Protein AF-A0A1Y5DWR7-F1 (afdb_monomer)

Sequence (96 aa):
MSFEYLRISSDANSAKKPKAGQIQVTSHKKNVLLVNIESVAKHGYRLIFDDGHSAIFSEDYLQTLALEYESRWQAYLSDLKDSGHSREAMIDFKQL

Organism: Colwellia psychrerythraea (NCBI:txid28229)

Secondary structure (DSSP, 8-state):
--HHHHHHHHHHTS--PPPTT------S-TT--EEEEEE-GGG-EEEEETTS-EEEE-HHHHHHHHHTHHHHHHHHHHHHHHHT--SS--------

Mean predicted aligned error: 6.7 Å

pLDDT: mean 83.08, std 14.02, range [50.31, 95.94]

Foldseek 3Di:
DDPLLVVQVQVVPVPPDPDPPDDPQPAQCLPKDFPDWDQPDQQAIWTAIPVRDIGTDHPVRVVVCVVCVVVVVVVSVVSCVVVVGHNHHPDPPPDD

Radius of gyration: 14.4 Å; Cα contacts (8 Å, |Δi|>4): 107; chains: 1; bounding box: 44×38×26 Å

Structure (mmCIF, N/CA/C/O backbone):
data_AF-A0A1Y5DWR7-F1
#
_entry.id   AF-A0A1Y5DWR7-F1
#
loop_
_atom_site.group_PDB
_atom_site.id
_atom_site.type_symbol
_atom_site.label_atom_id
_atom_site.label_alt_id
_atom_site.label_comp_id
_atom_site.label_asym_id
_atom_site.label_entity_id
_atom_site.label_seq_id
_atom_site.pdbx_PDB_ins_code
_atom_site.Cartn_x
_atom_site.Cartn_y
_atom_site.Cartn_z
_atom_site.occupancy
_atom_site.B_iso_or_equiv
_atom_site.auth_seq_id
_atom_site.auth_comp_id
_atom_site.auth_asym_id
_atom_site.auth_atom_id
_atom_site.pdbx_PDB_model_num
ATOM 1 N N . MET A 1 1 ? 4.377 -6.703 7.207 1.00 73.62 1 MET A N 1
ATOM 2 C CA . MET A 1 1 ? 3.466 -5.778 6.493 1.00 73.62 1 MET A CA 1
ATOM 3 C C . MET A 1 1 ? 2.447 -6.587 5.709 1.00 73.62 1 MET A C 1
ATOM 5 O O . MET A 1 1 ? 2.821 -7.622 5.171 1.00 73.62 1 MET A O 1
ATOM 9 N N . SER A 1 2 ? 1.187 -6.151 5.670 1.00 88.12 2 SER A N 1
ATOM 10 C CA . SER A 1 2 ? 0.117 -6.774 4.875 1.00 88.12 2 SER A CA 1
ATOM 11 C C . SER A 1 2 ? 0.023 -6.161 3.470 1.00 88.12 2 SER A C 1
ATOM 13 O O . SER A 1 2 ? 0.444 -5.022 3.256 1.00 88.12 2 SER A O 1
ATOM 15 N N . PHE A 1 3 ? -0.562 -6.888 2.511 1.00 91.38 3 PHE A N 1
ATOM 16 C CA . PHE A 1 3 ? -0.824 -6.357 1.164 1.00 91.38 3 PHE A CA 1
ATOM 17 C C . PHE A 1 3 ? -1.860 -5.233 1.170 1.00 91.38 3 PHE A C 1
ATOM 19 O O . PHE A 1 3 ? -1.714 -4.273 0.420 1.00 91.38 3 PHE A O 1
ATOM 26 N N . GLU A 1 4 ? -2.829 -5.296 2.086 1.00 91.56 4 GLU A N 1
ATOM 27 C CA . GLU A 1 4 ? -3.747 -4.194 2.376 1.00 91.56 4 GLU A CA 1
ATOM 28 C C . GLU A 1 4 ? -2.990 -2.893 2.646 1.00 91.56 4 GLU A C 1
ATOM 30 O O . GLU A 1 4 ? -3.275 -1.877 2.019 1.00 91.56 4 GLU A O 1
ATOM 35 N N . TYR A 1 5 ? -1.985 -2.934 3.525 1.00 91.75 5 TYR A N 1
ATOM 36 C CA . TYR A 1 5 ? -1.224 -1.747 3.897 1.00 91.75 5 TYR A CA 1
ATOM 37 C C . TYR A 1 5 ? -0.475 -1.134 2.705 1.00 91.75 5 TYR A C 1
ATOM 39 O O . TYR A 1 5 ? -0.489 0.082 2.510 1.00 91.75 5 TYR A O 1
ATOM 47 N N . LEU A 1 6 ? 0.145 -1.972 1.870 1.00 91.81 6 LEU A N 1
ATOM 48 C CA . LEU A 1 6 ? 0.802 -1.513 0.644 1.00 91.81 6 LEU A CA 1
ATOM 49 C C . LEU A 1 6 ? -0.215 -0.912 -0.333 1.00 91.81 6 LEU A C 1
ATOM 51 O O . LEU A 1 6 ? 0.025 0.155 -0.899 1.00 91.81 6 LEU A O 1
ATOM 55 N N . ARG A 1 7 ? -1.379 -1.550 -0.487 1.00 91.38 7 ARG A N 1
ATOM 56 C CA . ARG A 1 7 ? -2.438 -1.091 -1.386 1.00 91.38 7 ARG A CA 1
ATOM 57 C C . ARG A 1 7 ? -3.001 0.267 -0.976 1.00 91.38 7 ARG A C 1
ATOM 59 O O . ARG A 1 7 ? -3.164 1.113 -1.852 1.00 91.38 7 ARG A O 1
ATOM 66 N N . ILE A 1 8 ? -3.282 0.498 0.307 1.00 89.94 8 ILE A N 1
ATOM 67 C CA . ILE A 1 8 ? -3.773 1.805 0.782 1.00 89.94 8 ILE A CA 1
ATOM 68 C C . ILE A 1 8 ? -2.685 2.883 0.682 1.00 89.94 8 ILE A C 1
ATOM 70 O O . ILE A 1 8 ? -2.968 4.025 0.330 1.00 89.94 8 ILE A O 1
ATOM 74 N N . SER A 1 9 ? -1.421 2.509 0.908 1.00 89.44 9 SER A N 1
ATOM 75 C CA . SER A 1 9 ? -0.285 3.436 0.844 1.00 89.44 9 SER A CA 1
ATOM 76 C C . SER A 1 9 ? 0.030 3.870 -0.589 1.00 89.44 9 SER A C 1
ATOM 78 O O . SER A 1 9 ? 0.582 4.946 -0.807 1.00 89.44 9 SER A O 1
ATOM 80 N N . SER A 1 10 ? -0.370 3.073 -1.584 1.00 86.00 10 SER A N 1
ATOM 81 C CA . SER A 1 10 ? -0.241 3.425 -2.998 1.00 86.00 10 SER A CA 1
ATOM 82 C C . SER A 1 10 ? -0.984 4.712 -3.376 1.00 86.00 10 SER A C 1
ATOM 84 O O . SER A 1 10 ? -0.474 5.479 -4.196 1.00 86.00 10 SER A O 1
ATOM 86 N N . ASP A 1 11 ? -2.191 4.927 -2.850 1.00 71.75 11 ASP A N 1
ATOM 87 C CA . ASP A 1 11 ? -2.982 6.125 -3.153 1.00 71.75 11 ASP A CA 1
ATOM 88 C C . ASP A 1 11 ? -2.443 7.338 -2.389 1.00 71.75 11 ASP A C 1
ATOM 90 O O . ASP A 1 11 ? -2.372 8.428 -2.949 1.00 71.75 11 ASP A O 1
ATOM 94 N N . ALA A 1 12 ? -1.950 7.140 -1.161 1.00 63.06 12 ALA A N 1
ATOM 95 C CA . ALA A 1 12 ? -1.320 8.198 -0.369 1.00 63.06 12 ALA A CA 1
ATOM 96 C C . ALA A 1 12 ? -0.033 8.753 -1.010 1.00 63.06 12 ALA A C 1
ATOM 98 O O . ALA A 1 12 ? 0.284 9.930 -0.843 1.00 63.06 12 ALA A O 1
ATOM 99 N N . ASN A 1 13 ? 0.705 7.924 -1.758 1.00 58.72 13 ASN A N 1
ATOM 100 C CA . ASN A 1 13 ? 1.878 8.363 -2.521 1.00 58.72 13 ASN A CA 1
ATOM 101 C C . ASN A 1 13 ? 1.511 9.037 -3.857 1.00 58.72 13 ASN A C 1
ATOM 103 O O . ASN A 1 13 ? 2.327 9.721 -4.475 1.00 58.72 13 ASN A O 1
ATOM 107 N N . SER A 1 14 ? 0.279 8.856 -4.334 1.00 57.44 14 SER A N 1
ATOM 108 C CA . SER A 1 14 ? -0.191 9.559 -5.521 1.00 57.44 14 SER A CA 1
ATOM 109 C C . SER A 1 14 ? -0.478 11.004 -5.123 1.00 57.44 14 SER A C 1
ATOM 111 O O . SER A 1 14 ? -1.378 11.263 -4.336 1.00 57.44 14 SER A O 1
ATOM 113 N N . ALA A 1 15 ? 0.267 11.963 -5.681 1.00 51.00 15 ALA A N 1
ATOM 114 C CA . ALA A 1 15 ? 0.214 13.401 -5.366 1.00 51.00 15 ALA A CA 1
ATOM 115 C C . ALA A 1 15 ? -1.144 14.108 -5.625 1.00 51.00 15 ALA A C 1
ATOM 117 O O . ALA A 1 15 ? -1.215 15.337 -5.72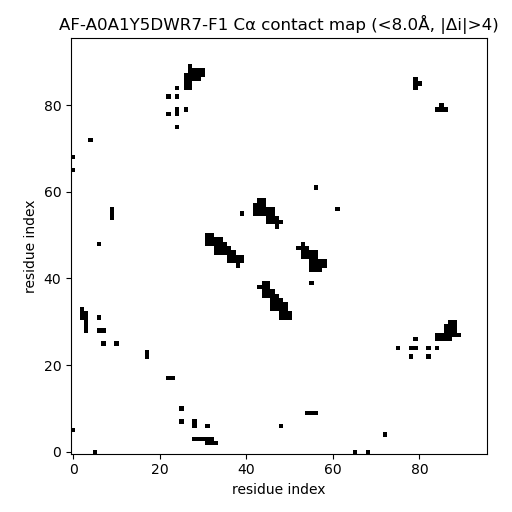3 1.00 51.00 15 ALA A O 1
ATOM 118 N N . LYS A 1 16 ? -2.242 13.360 -5.754 1.00 54.41 16 LYS A N 1
ATOM 119 C CA . LYS A 1 16 ? -3.604 13.877 -5.796 1.00 54.41 16 LYS A CA 1
ATOM 120 C C . LYS A 1 16 ? -3.971 14.361 -4.398 1.00 54.41 16 LYS A C 1
ATOM 122 O O . LYS A 1 16 ? -4.465 13.605 -3.570 1.00 54.41 16 LYS A O 1
ATOM 127 N N . LYS A 1 17 ? -3.739 15.650 -4.142 1.00 51.72 17 LYS A N 1
ATOM 128 C CA . LYS A 1 17 ? -4.311 16.309 -2.968 1.00 51.72 17 LYS A CA 1
ATOM 129 C C . LYS A 1 17 ? -5.831 16.102 -2.993 1.00 51.72 17 LYS A C 1
ATOM 131 O O . LYS A 1 17 ? -6.444 16.431 -4.016 1.00 51.72 17 LYS A O 1
ATOM 136 N N . PRO A 1 18 ? -6.444 15.594 -1.914 1.00 55.38 18 PRO A N 1
ATOM 137 C CA . PRO A 1 18 ? -7.891 15.596 -1.816 1.00 55.38 18 PRO A CA 1
ATOM 138 C C . PRO A 1 18 ? -8.412 17.023 -2.022 1.00 55.38 18 PRO A C 1
ATOM 140 O O . PRO A 1 18 ? -7.815 17.994 -1.544 1.00 55.38 18 PRO A O 1
ATOM 143 N N . LYS A 1 19 ? -9.514 17.169 -2.768 1.00 51.19 19 LYS A N 1
ATOM 144 C CA . LYS A 1 19 ? -10.248 18.441 -2.807 1.00 51.19 19 LYS A CA 1
ATOM 145 C C . LYS A 1 19 ? -10.622 18.806 -1.370 1.00 51.19 19 LYS A C 1
ATOM 147 O O . LYS A 1 19 ? -10.994 17.923 -0.600 1.00 51.19 19 LYS A O 1
ATOM 152 N N . ALA A 1 20 ? -10.514 20.089 -1.022 1.00 50.62 20 ALA A N 1
ATOM 153 C CA . ALA A 1 20 ? -10.823 20.578 0.320 1.00 50.62 20 ALA A CA 1
ATOM 154 C C . ALA A 1 20 ? -12.181 20.023 0.796 1.00 50.62 20 ALA A C 1
ATOM 156 O O . ALA A 1 20 ? -13.209 20.307 0.184 1.00 50.62 20 ALA A O 1
ATOM 157 N N . GLY A 1 21 ? -12.156 19.189 1.843 1.00 54.75 21 GLY A N 1
ATOM 158 C CA . GLY A 1 21 ? -13.344 18.582 2.456 1.00 54.75 21 GLY A CA 1
ATOM 159 C C . GLY A 1 21 ? -13.676 17.132 2.068 1.00 54.75 21 GLY A C 1
ATOM 160 O O . GLY A 1 21 ? -14.619 16.593 2.632 1.00 54.75 21 GLY A O 1
ATOM 161 N N . GLN A 1 22 ? -12.940 16.473 1.162 1.00 55.41 22 GLN A N 1
ATOM 162 C CA . GLN A 1 22 ? -13.129 15.038 0.882 1.00 55.41 22 GLN A CA 1
ATOM 163 C C . GLN A 1 22 ? -11.911 14.224 1.308 1.00 55.41 22 GLN A C 1
ATOM 165 O O . GLN A 1 22 ? -10.895 14.223 0.620 1.00 55.41 22 GLN A O 1
ATOM 170 N N . ILE A 1 23 ? -12.023 13.490 2.415 1.00 56.75 23 ILE A N 1
ATOM 171 C CA . ILE A 1 23 ? -11.050 12.454 2.766 1.00 56.75 23 ILE A CA 1
ATOM 172 C C . ILE A 1 23 ? -11.344 11.248 1.864 1.00 56.75 23 ILE A C 1
ATOM 174 O O . ILE A 1 23 ? -12.296 10.506 2.095 1.00 56.75 23 ILE A O 1
ATOM 178 N N . GLN A 1 24 ? -10.575 11.074 0.786 1.00 68.31 24 GLN A N 1
ATOM 179 C CA . GLN A 1 24 ? -10.672 9.870 -0.040 1.00 68.31 24 GLN A CA 1
ATOM 180 C C . GLN A 1 24 ? -9.918 8.736 0.666 1.00 68.31 24 GLN A C 1
ATOM 182 O O . GLN A 1 24 ? -8.725 8.545 0.446 1.00 68.31 24 GLN A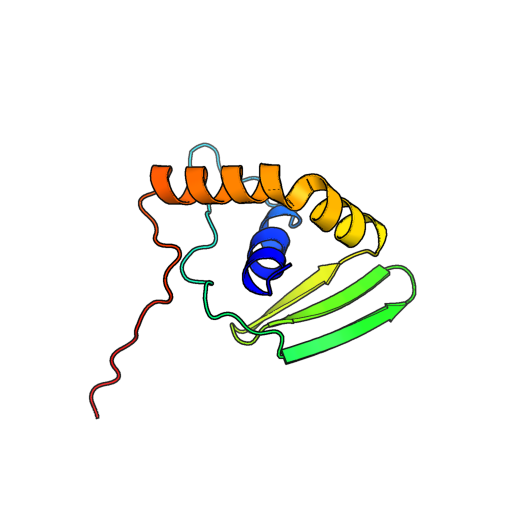 O 1
ATOM 187 N N . VAL A 1 25 ? -10.608 8.016 1.554 1.00 78.56 25 VAL A N 1
ATOM 188 C CA . VAL A 1 25 ? -10.047 6.848 2.246 1.00 78.56 25 VAL A CA 1
ATOM 189 C C . VAL A 1 25 ? -10.239 5.608 1.382 1.00 78.56 25 VAL A C 1
ATOM 191 O O . VAL A 1 25 ? -11.366 5.240 1.047 1.00 78.56 25 VAL A O 1
ATOM 194 N N . THR A 1 26 ? -9.143 4.937 1.033 1.00 83.88 26 THR A N 1
ATOM 195 C CA . THR A 1 26 ? -9.192 3.652 0.329 1.00 83.88 26 THR A CA 1
ATOM 196 C C . THR A 1 26 ? -9.714 2.570 1.277 1.00 83.88 26 THR A C 1
ATOM 198 O O . THR A 1 26 ? -8.966 2.031 2.085 1.00 83.88 26 THR A O 1
ATOM 201 N N . SER A 1 27 ? -11.006 2.260 1.187 1.00 85.31 27 SER A N 1
ATOM 202 C CA . SER A 1 27 ? -11.721 1.318 2.055 1.00 85.31 27 SER A CA 1
ATOM 203 C C . SER A 1 27 ? -11.981 -0.037 1.382 1.00 85.31 27 SER A C 1
ATOM 205 O O . SER A 1 27 ? -11.746 -0.218 0.184 1.00 85.31 27 SER A O 1
ATOM 207 N N . HIS A 1 28 ? -12.450 -1.016 2.163 1.00 85.12 28 HIS A N 1
ATOM 208 C CA . HIS A 1 28 ? -12.818 -2.362 1.698 1.00 85.12 28 HIS A CA 1
ATOM 209 C C . HIS A 1 28 ? -11.685 -3.195 1.072 1.00 85.12 28 HIS A C 1
ATOM 211 O O . HIS A 1 28 ? -11.940 -4.132 0.314 1.00 85.12 28 HIS A O 1
ATOM 217 N N . LYS A 1 29 ? -10.421 -2.882 1.386 1.00 88.19 29 LYS A N 1
ATOM 218 C CA . LYS A 1 29 ? -9.235 -3.552 0.818 1.00 88.19 29 LYS A CA 1
ATOM 219 C C . LYS A 1 29 ? -8.617 -4.625 1.713 1.00 88.19 29 LYS A C 1
ATOM 221 O O . LYS A 1 29 ? -7.540 -5.115 1.395 1.00 88.19 29 LYS A O 1
ATOM 226 N N . LYS A 1 30 ? -9.285 -5.040 2.795 1.00 88.50 30 LYS A N 1
ATOM 227 C CA . LYS A 1 30 ? -8.773 -6.067 3.726 1.00 88.50 30 LYS A CA 1
ATOM 228 C C . LYS A 1 30 ? -8.292 -7.350 3.045 1.00 88.50 30 LYS A C 1
ATOM 230 O O . LYS A 1 30 ? -7.289 -7.919 3.463 1.00 88.50 30 LYS A O 1
ATOM 235 N N 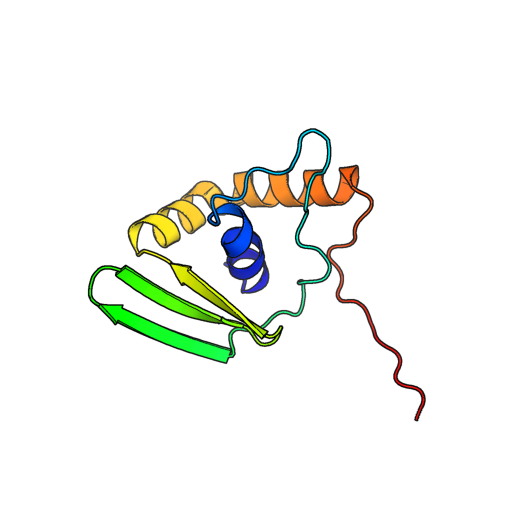. ASN A 1 31 ? -9.003 -7.786 2.006 1.00 90.50 31 ASN A N 1
ATOM 236 C CA . ASN A 1 31 ? -8.725 -9.042 1.309 1.00 90.50 31 ASN A CA 1
ATOM 237 C C . ASN A 1 31 ? -7.881 -8.861 0.040 1.00 90.50 31 ASN A C 1
ATOM 239 O O . ASN A 1 31 ? -7.760 -9.810 -0.724 1.00 90.50 31 ASN A O 1
ATOM 243 N N . VAL A 1 32 ? -7.324 -7.668 -0.199 1.00 92.50 32 VAL A N 1
ATOM 244 C CA . VAL A 1 32 ? -6.496 -7.438 -1.386 1.00 92.50 32 VAL A CA 1
ATOM 245 C C . VAL A 1 32 ? -5.227 -8.287 -1.323 1.00 92.50 32 VAL A C 1
ATOM 247 O O . VAL A 1 32 ? -4.568 -8.397 -0.283 1.00 92.50 32 VAL A O 1
ATOM 250 N N . LEU A 1 33 ? -4.878 -8.870 -2.458 1.00 92.75 33 LEU A N 1
ATOM 251 C CA . LEU A 1 33 ? -3.728 -9.725 -2.665 1.00 92.75 33 LEU A CA 1
ATOM 252 C C . LEU A 1 33 ? -2.792 -9.109 -3.696 1.00 92.75 33 LEU A C 1
ATOM 254 O O . LEU A 1 33 ? -3.182 -8.340 -4.575 1.00 92.75 33 LEU A O 1
ATOM 258 N N . LEU A 1 34 ? -1.522 -9.476 -3.579 1.00 93.25 34 LEU A N 1
ATOM 259 C CA . LEU A 1 34 ? -0.513 -9.145 -4.565 1.00 93.25 34 LEU A CA 1
ATOM 260 C C . LEU A 1 34 ? -0.513 -10.219 -5.656 1.00 93.25 34 LEU A C 1
ATOM 262 O O . LEU A 1 34 ? -0.275 -11.391 -5.375 1.00 93.25 34 LEU A O 1
ATOM 266 N N . VAL A 1 35 ? -0.783 -9.809 -6.890 1.00 95.94 35 VAL A N 1
ATOM 267 C CA . VAL A 1 35 ? -0.813 -10.680 -8.071 1.00 95.94 35 VAL A CA 1
ATOM 268 C C . VAL A 1 35 ? 0.576 -10.822 -8.671 1.00 95.94 35 VAL A C 1
ATOM 270 O O . VAL A 1 35 ? 0.968 -11.918 -9.059 1.00 95.94 35 VAL A O 1
ATOM 273 N N . ASN A 1 36 ? 1.317 -9.717 -8.775 1.00 94.50 36 ASN A N 1
ATOM 274 C CA . ASN A 1 36 ? 2.630 -9.726 -9.406 1.00 94.50 36 ASN A CA 1
ATOM 275 C C . ASN A 1 36 ? 3.543 -8.615 -8.870 1.00 94.50 36 ASN A C 1
ATOM 277 O O . ASN A 1 36 ? 3.077 -7.581 -8.381 1.00 94.50 36 ASN A O 1
ATOM 281 N N . ILE A 1 37 ? 4.850 -8.833 -9.010 1.00 94.44 37 ILE A N 1
ATOM 282 C CA . ILE A 1 37 ? 5.909 -7.872 -8.706 1.00 94.44 37 ILE A CA 1
ATOM 283 C C . ILE A 1 37 ? 6.797 -7.751 -9.939 1.00 94.44 37 ILE A C 1
ATOM 285 O O . ILE A 1 37 ? 7.400 -8.730 -10.372 1.00 94.44 37 ILE A O 1
ATOM 289 N N . GLU A 1 38 ? 6.926 -6.542 -10.474 1.00 95.38 38 GLU A N 1
ATOM 290 C CA . GLU A 1 38 ? 7.817 -6.257 -11.597 1.00 95.38 38 GLU A CA 1
ATOM 291 C C . GLU A 1 38 ? 8.939 -5.316 -11.152 1.00 95.38 38 GLU A C 1
ATOM 293 O O . GLU A 1 38 ? 8.695 -4.310 -10.485 1.00 95.38 38 GLU A O 1
ATOM 298 N N . SER A 1 39 ? 10.182 -5.607 -11.534 1.00 94.62 39 SER A N 1
ATOM 299 C CA . SER A 1 39 ? 11.287 -4.667 -11.323 1.00 94.62 39 SER A CA 1
ATOM 300 C C . SER A 1 39 ? 11.188 -3.506 -12.316 1.00 94.62 39 SER A C 1
ATOM 302 O O . SER A 1 39 ? 11.025 -3.718 -13.517 1.00 94.62 39 SER A O 1
ATOM 304 N N . VAL A 1 40 ? 11.323 -2.272 -11.824 1.00 92.94 40 VAL A N 1
ATOM 305 C CA . VAL A 1 40 ? 11.314 -1.035 -12.626 1.00 92.94 40 VAL A CA 1
ATOM 306 C C . VAL A 1 40 ? 12.699 -0.376 -12.591 1.00 92.94 40 VAL A C 1
ATOM 308 O O . VAL A 1 40 ? 12.838 0.844 -12.469 1.00 92.94 40 VAL A O 1
ATOM 311 N N . ALA A 1 41 ? 13.751 -1.195 -12.685 1.00 88.62 41 ALA A N 1
ATOM 312 C CA . ALA A 1 41 ? 15.147 -0.761 -12.648 1.00 88.62 41 ALA A CA 1
ATOM 313 C C . ALA A 1 41 ? 15.418 0.195 -11.465 1.00 88.62 41 ALA A C 1
ATOM 315 O O . ALA A 1 41 ? 15.106 -0.124 -10.322 1.00 88.62 41 ALA A O 1
ATOM 316 N N . LYS A 1 42 ? 15.948 1.396 -11.731 1.00 87.25 42 LYS A N 1
ATOM 317 C CA . LYS A 1 42 ? 16.281 2.404 -10.708 1.00 87.25 42 LYS A CA 1
ATOM 318 C C . LYS A 1 42 ? 15.079 3.017 -9.973 1.00 87.25 42 LYS A C 1
ATOM 320 O O . LYS A 1 42 ? 15.276 3.828 -9.077 1.00 87.25 42 LYS A O 1
ATOM 325 N N . HIS A 1 43 ? 13.851 2.709 -10.389 1.00 85.12 43 HIS A N 1
ATOM 326 C CA . HIS A 1 43 ? 12.630 3.269 -9.805 1.00 85.12 43 HIS A CA 1
ATOM 327 C C . HIS A 1 43 ? 11.990 2.350 -8.751 1.00 85.12 43 HIS A C 1
ATOM 329 O O . HIS A 1 43 ? 10.955 2.706 -8.195 1.00 85.12 43 HIS A O 1
ATOM 335 N N . GLY A 1 44 ? 12.598 1.193 -8.460 1.00 91.81 44 GLY A N 1
ATOM 336 C CA . GLY A 1 44 ? 12.112 0.228 -7.473 1.00 91.81 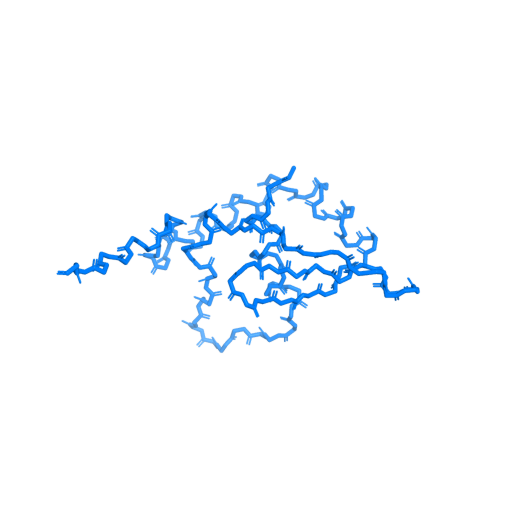44 GLY A CA 1
ATOM 337 C C . GLY A 1 44 ? 11.227 -0.853 -8.092 1.00 91.81 44 GLY A C 1
ATOM 338 O O . GLY A 1 44 ? 11.563 -1.415 -9.137 1.00 91.81 44 GLY A O 1
ATOM 339 N N . TYR A 1 45 ? 10.099 -1.155 -7.449 1.00 93.69 45 TYR A N 1
ATOM 340 C CA . TYR A 1 45 ? 9.236 -2.291 -7.786 1.00 93.69 45 TYR A CA 1
ATOM 341 C C . TYR A 1 45 ? 7.812 -1.841 -8.102 1.00 93.69 45 TYR A C 1
ATOM 343 O O . TYR A 1 45 ? 7.203 -1.093 -7.339 1.00 93.69 45 TYR A O 1
ATOM 351 N N . ARG A 1 46 ? 7.245 -2.330 -9.204 1.00 94.06 46 ARG A N 1
ATOM 352 C CA . ARG A 1 46 ? 5.815 -2.223 -9.483 1.00 94.06 46 ARG A CA 1
ATOM 353 C C . ARG A 1 46 ? 5.098 -3.390 -8.822 1.00 94.06 46 ARG A C 1
ATOM 355 O O . ARG A 1 46 ? 5.359 -4.544 -9.147 1.00 94.06 46 ARG A O 1
ATOM 362 N N . LEU A 1 47 ? 4.173 -3.076 -7.929 1.00 94.38 47 LEU A N 1
ATOM 363 C CA . LEU A 1 47 ? 3.275 -4.032 -7.298 1.00 94.38 47 LEU A CA 1
ATOM 364 C C . LEU A 1 47 ? 1.932 -4.004 -8.029 1.00 94.38 47 LEU A C 1
ATOM 366 O O . LEU A 1 47 ? 1.365 -2.927 -8.226 1.00 94.38 47 LEU A O 1
ATOM 370 N N . ILE A 1 48 ? 1.444 -5.174 -8.440 1.00 94.38 48 ILE A N 1
ATOM 371 C CA . ILE A 1 48 ? 0.154 -5.357 -9.116 1.00 94.38 48 ILE A CA 1
ATOM 372 C C . ILE A 1 48 ? -0.773 -6.117 -8.170 1.00 94.38 48 ILE A C 1
ATOM 374 O O . ILE A 1 48 ? -0.421 -7.204 -7.715 1.00 94.38 48 ILE A O 1
ATOM 378 N N . PHE A 1 49 ? -1.940 -5.552 -7.879 1.00 93.9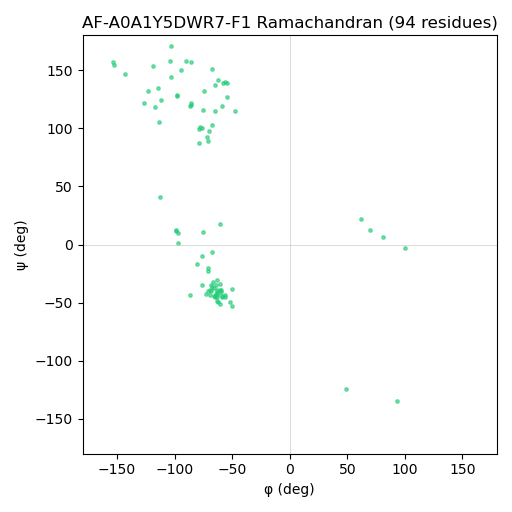4 49 PHE A N 1
ATOM 379 C CA . PHE A 1 49 ? -2.923 -6.088 -6.940 1.00 93.94 49 PHE A CA 1
ATOM 380 C C . PHE A 1 49 ? -4.111 -6.727 -7.669 1.00 93.94 49 PHE A C 1
ATOM 382 O O . PHE A 1 49 ? -4.391 -6.406 -8.826 1.00 93.94 49 PHE A O 1
ATOM 389 N N . ASP A 1 50 ? -4.823 -7.627 -6.992 1.00 92.69 50 ASP A N 1
ATOM 390 C CA . ASP A 1 50 ? -5.965 -8.346 -7.575 1.00 92.69 50 ASP A CA 1
ATOM 391 C C . ASP A 1 50 ? -7.194 -7.451 -7.787 1.00 92.69 50 ASP A C 1
ATOM 393 O O . ASP A 1 50 ? -8.022 -7.736 -8.648 1.00 92.69 50 ASP A O 1
ATOM 397 N N . ASP A 1 51 ? -7.266 -6.313 -7.089 1.00 89.75 51 ASP A N 1
ATOM 398 C CA . ASP A 1 51 ? -8.327 -5.314 -7.253 1.00 89.75 51 ASP A CA 1
ATOM 399 C C . ASP A 1 51 ? -8.189 -4.459 -8.529 1.00 89.75 51 ASP A C 1
ATOM 401 O O . ASP A 1 51 ? -8.885 -3.454 -8.682 1.00 89.75 51 ASP A O 1
ATOM 405 N N . GLY A 1 52 ? -7.286 -4.844 -9.438 1.00 88.25 52 GLY A N 1
ATOM 406 C CA . GLY A 1 52 ? -7.019 -4.161 -10.704 1.00 88.25 52 GLY A CA 1
ATOM 407 C C . GLY A 1 52 ? -6.100 -2.944 -10.579 1.00 88.25 52 GLY A C 1
ATOM 408 O O . GLY A 1 52 ? -5.900 -2.228 -11.562 1.00 88.25 52 GLY A O 1
ATOM 409 N N . HIS A 1 53 ? -5.535 -2.689 -9.395 1.00 90.88 53 HIS A N 1
ATOM 410 C CA . HIS A 1 53 ? -4.633 -1.564 -9.161 1.00 90.88 53 HIS A CA 1
ATOM 411 C C . HIS A 1 53 ? -3.166 -1.956 -9.324 1.00 90.88 53 HIS A C 1
ATOM 413 O O . HIS A 1 53 ? -2.759 -3.076 -9.021 1.00 90.88 53 HIS A O 1
ATOM 419 N N . SER A 1 54 ? -2.333 -1.006 -9.744 1.00 92.06 54 SER A N 1
ATOM 420 C CA . SER A 1 54 ? -0.880 -1.183 -9.739 1.00 92.06 54 SER A CA 1
ATOM 421 C C . SER A 1 54 ? -0.168 0.113 -9.381 1.00 92.06 54 SER A C 1
ATOM 423 O O . SER A 1 54 ? -0.639 1.201 -9.717 1.00 92.06 54 SER A O 1
ATOM 425 N N . ALA A 1 55 ? 0.969 0.002 -8.696 1.00 91.50 55 ALA A N 1
ATOM 426 C CA . ALA A 1 55 ? 1.772 1.158 -8.315 1.00 91.50 55 ALA A CA 1
ATOM 427 C C . ALA A 1 55 ? 3.251 0.835 -8.158 1.00 91.50 55 ALA A C 1
ATOM 429 O O . ALA A 1 55 ? 3.627 -0.304 -7.890 1.00 91.50 55 ALA A O 1
ATOM 430 N N . ILE A 1 56 ? 4.085 1.860 -8.333 1.00 92.38 56 ILE A N 1
ATOM 431 C CA . ILE A 1 56 ? 5.540 1.765 -8.224 1.00 92.38 56 ILE A CA 1
ATOM 432 C C . ILE A 1 56 ? 5.963 2.229 -6.832 1.00 92.38 56 ILE A C 1
ATOM 434 O O . ILE A 1 56 ? 5.601 3.321 -6.394 1.00 92.38 56 ILE A O 1
ATOM 438 N N . PHE A 1 57 ? 6.749 1.397 -6.161 1.00 91.75 57 PHE A N 1
ATOM 439 C CA . PHE A 1 57 ? 7.326 1.652 -4.854 1.00 91.75 57 PHE A CA 1
ATOM 440 C C . PHE A 1 57 ? 8.847 1.670 -4.969 1.00 91.75 57 PHE A C 1
ATOM 442 O O . PHE A 1 57 ? 9.468 0.661 -5.308 1.00 91.75 57 PHE A O 1
ATOM 449 N N . SER A 1 58 ? 9.446 2.814 -4.651 1.00 92.69 58 SER A N 1
ATOM 450 C CA . SER A 1 58 ? 10.893 2.931 -4.470 1.00 92.69 58 SER A CA 1
ATOM 451 C C . SER A 1 58 ? 11.338 2.150 -3.229 1.00 92.69 58 SER A C 1
ATOM 453 O O . SER A 1 58 ? 10.589 2.066 -2.256 1.00 92.69 58 SER A O 1
ATOM 455 N N . GLU A 1 59 ? 12.570 1.640 -3.216 1.00 91.00 59 GLU A N 1
ATOM 456 C CA . GLU A 1 59 ? 13.141 0.941 -2.050 1.00 91.00 59 GLU A CA 1
ATOM 457 C C . GLU A 1 59 ? 13.124 1.806 -0.780 1.00 91.00 59 GLU A C 1
ATOM 459 O O . GLU A 1 59 ? 12.671 1.356 0.270 1.00 91.00 59 GLU A O 1
ATOM 4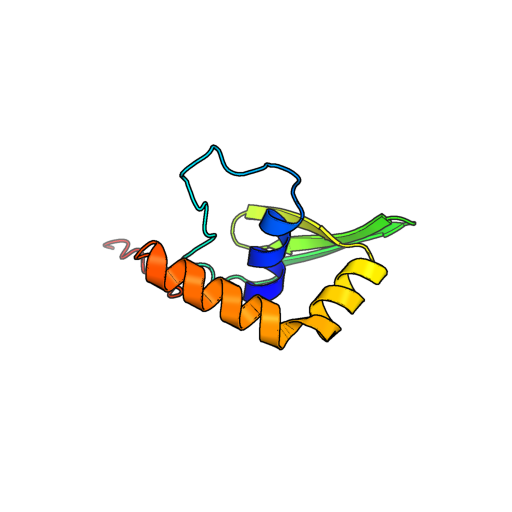64 N N . ASP A 1 60 ? 13.518 3.075 -0.903 1.00 91.88 60 ASP A N 1
ATOM 465 C CA . ASP A 1 60 ? 13.496 4.062 0.187 1.00 91.88 60 AS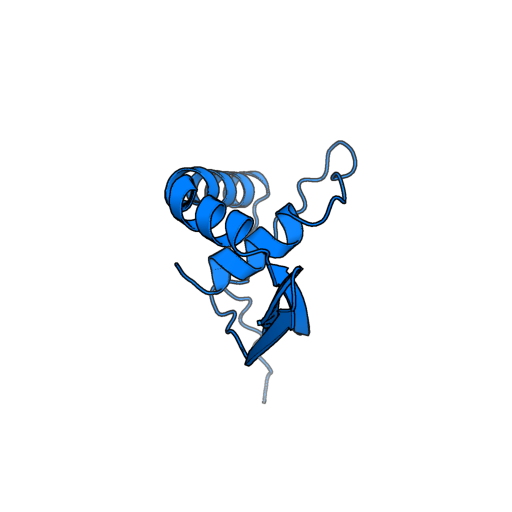P A CA 1
ATOM 466 C C . ASP A 1 60 ? 12.079 4.280 0.754 1.00 91.88 60 ASP A C 1
ATOM 468 O O . ASP A 1 60 ? 11.853 4.332 1.966 1.00 91.88 60 ASP A O 1
ATOM 472 N N . TYR A 1 61 ? 11.080 4.297 -0.132 1.00 91.44 61 TYR A N 1
ATOM 473 C CA . TYR A 1 61 ? 9.689 4.429 0.279 1.00 91.44 61 TYR A CA 1
ATOM 474 C C . TYR A 1 61 ? 9.176 3.165 0.974 1.00 91.44 61 TYR A C 1
ATOM 476 O O . TYR A 1 61 ? 8.491 3.266 1.988 1.00 91.44 61 TYR A O 1
ATOM 484 N N . LEU A 1 62 ? 9.544 1.970 0.497 1.00 91.56 62 LEU A N 1
ATOM 485 C CA . LEU A 1 62 ? 9.229 0.716 1.192 1.00 91.56 62 LEU A CA 1
ATOM 486 C C . LEU A 1 62 ? 9.856 0.676 2.591 1.00 91.56 62 LEU A C 1
ATOM 488 O O . LEU A 1 62 ? 9.205 0.226 3.535 1.00 91.56 62 LEU A O 1
ATOM 492 N N . GLN A 1 63 ? 11.080 1.185 2.744 1.00 93.12 63 GLN A N 1
ATOM 493 C CA . GLN A 1 63 ? 11.729 1.300 4.047 1.00 93.12 63 GLN A CA 1
ATOM 494 C C . GLN A 1 63 ? 10.980 2.278 4.959 1.00 93.12 63 GLN A C 1
ATOM 496 O O . GLN A 1 63 ? 10.696 1.941 6.107 1.00 93.12 63 GLN A O 1
ATOM 501 N N . THR A 1 64 ? 10.588 3.444 4.443 1.00 93.00 64 THR A N 1
ATOM 502 C CA . THR A 1 64 ? 9.772 4.421 5.181 1.00 93.00 64 THR A CA 1
ATOM 503 C C . THR A 1 64 ? 8.444 3.809 5.630 1.00 93.00 64 THR A C 1
ATOM 505 O O . THR A 1 64 ? 8.064 3.929 6.791 1.00 93.00 64 THR A O 1
ATOM 508 N N . LEU A 1 65 ? 7.762 3.081 4.742 1.00 92.56 65 LEU A N 1
ATOM 509 C CA . LEU A 1 65 ? 6.516 2.378 5.051 1.00 92.56 65 LEU A CA 1
ATOM 510 C C . LEU A 1 65 ? 6.685 1.320 6.149 1.00 92.56 65 LEU A C 1
ATOM 512 O O . LEU A 1 65 ? 5.766 1.114 6.938 1.00 92.56 65 LEU A O 1
ATOM 516 N N . ALA A 1 66 ? 7.837 0.653 6.212 1.00 93.12 66 ALA A N 1
ATOM 517 C CA . 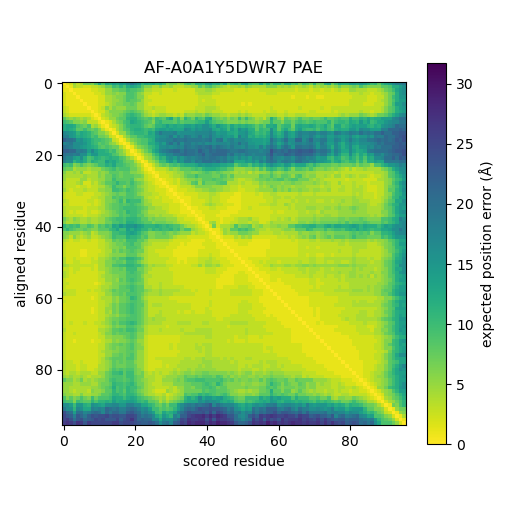ALA A 1 66 ? 8.136 -0.300 7.274 1.00 93.12 66 ALA A CA 1
ATOM 518 C C . ALA A 1 66 ? 8.425 0.398 8.614 1.00 93.12 66 ALA A C 1
ATOM 520 O O . ALA A 1 66 ? 7.925 -0.044 9.647 1.00 93.12 66 ALA A O 1
ATOM 521 N N . LEU A 1 67 ? 9.198 1.489 8.598 1.00 95.38 67 LEU A N 1
ATOM 522 C CA . LEU A 1 67 ? 9.576 2.246 9.797 1.00 95.38 67 LEU A CA 1
ATOM 523 C C . LEU A 1 67 ? 8.389 2.988 10.421 1.00 95.38 67 LEU A C 1
ATOM 525 O O . LEU A 1 67 ? 8.252 3.033 11.639 1.00 95.38 67 LEU A O 1
ATOM 529 N N . GLU A 1 68 ? 7.512 3.546 9.590 1.00 94.31 68 GLU A N 1
ATOM 530 C CA . GLU A 1 68 ? 6.369 4.356 10.022 1.00 94.31 68 GLU A CA 1
ATOM 531 C C . GLU A 1 68 ? 5.056 3.560 10.063 1.00 94.31 68 GLU A C 1
ATOM 533 O O . GLU A 1 68 ? 3.975 4.149 10.172 1.00 94.31 68 GLU A O 1
ATOM 538 N N . TYR A 1 69 ? 5.139 2.228 9.970 1.00 92.38 69 TYR A N 1
ATOM 539 C CA . TYR A 1 69 ? 3.986 1.337 9.843 1.00 92.38 69 TYR A CA 1
ATOM 540 C C . TYR A 1 69 ? 2.912 1.620 10.897 1.00 92.38 69 TYR A C 1
ATOM 542 O O . TYR A 1 69 ? 1.760 1.854 10.544 1.00 92.38 69 TYR A O 1
ATOM 550 N N . GLU A 1 70 ? 3.289 1.637 12.178 1.00 92.56 70 GLU A N 1
ATOM 551 C CA . GLU A 1 70 ? 2.345 1.761 13.294 1.00 92.56 70 GLU A CA 1
ATOM 552 C C . GLU A 1 70 ? 1.579 3.091 13.257 1.00 92.56 70 GLU A C 1
ATOM 554 O O . GLU A 1 70 ? 0.349 3.105 13.285 1.00 92.56 70 GLU A O 1
ATOM 559 N N . SER A 1 71 ? 2.303 4.203 13.099 1.00 92.25 71 SER A N 1
ATOM 560 C CA . SER A 1 71 ? 1.725 5.550 13.051 1.00 92.25 71 SER A CA 1
ATOM 561 C C . SER A 1 71 ? 0.787 5.725 11.853 1.00 92.25 71 SER A C 1
ATOM 563 O O . SER A 1 71 ? -0.363 6.146 11.996 1.00 92.25 71 SER A O 1
ATOM 565 N N . ARG A 1 72 ? 1.238 5.321 10.659 1.00 91.00 72 ARG A N 1
ATOM 566 C CA . ARG A 1 72 ? 0.447 5.414 9.423 1.00 91.00 72 ARG A CA 1
ATOM 567 C C . ARG A 1 72 ? -0.773 4.504 9.450 1.00 91.00 72 ARG A C 1
ATOM 569 O O . ARG A 1 72 ? -1.829 4.879 8.946 1.00 91.00 72 ARG A O 1
ATOM 576 N N . TRP A 1 73 ? -0.638 3.315 10.032 1.00 91.50 73 TRP A N 1
ATOM 577 C CA . TRP A 1 73 ? -1.750 2.387 10.179 1.00 91.50 73 TRP A CA 1
ATOM 578 C C . TRP A 1 73 ? -2.816 2.938 11.123 1.00 91.50 73 TRP A C 1
ATOM 580 O O . TRP A 1 73 ? -4.000 2.920 10.791 1.00 91.50 73 TRP A O 1
ATOM 590 N N . GLN A 1 74 ? -2.404 3.496 12.261 1.00 91.38 74 GLN A N 1
ATOM 591 C CA . GLN A 1 74 ? -3.324 4.113 13.209 1.00 91.38 74 GLN A CA 1
ATOM 592 C C . GLN A 1 74 ? -4.044 5.331 12.608 1.00 91.38 74 GLN A C 1
ATOM 594 O O . GLN A 1 74 ? -5.244 5.506 12.842 1.00 91.38 74 GLN A O 1
ATOM 599 N N . ALA A 1 75 ? -3.341 6.142 11.810 1.00 89.50 75 ALA A N 1
ATOM 600 C CA . ALA A 1 75 ? -3.938 7.251 11.069 1.00 89.50 75 ALA A CA 1
ATOM 601 C C . ALA A 1 75 ? -5.017 6.747 10.097 1.00 89.50 75 ALA A C 1
ATOM 603 O O . ALA A 1 75 ? -6.166 7.163 10.202 1.00 89.50 75 ALA A O 1
ATOM 604 N N . TYR A 1 76 ? -4.695 5.748 9.270 1.00 88.62 76 TYR A N 1
ATOM 605 C CA . TYR A 1 76 ? -5.654 5.131 8.349 1.00 88.62 76 TYR A CA 1
ATOM 606 C C . TYR A 1 76 ? -6.907 4.582 9.051 1.00 88.62 76 TYR A C 1
ATOM 608 O O . TYR A 1 76 ? -8.026 4.796 8.584 1.00 88.62 76 TYR A O 1
ATOM 616 N N . LEU A 1 77 ? -6.753 3.896 10.189 1.00 89.44 77 LEU A N 1
ATOM 617 C CA . LEU A 1 77 ? -7.899 3.408 10.966 1.00 89.44 77 LEU A CA 1
ATOM 618 C C . LEU A 1 77 ? -8.760 4.554 11.515 1.00 89.44 77 LEU A C 1
ATOM 620 O O . LEU A 1 77 ? -9.981 4.418 11.608 1.00 89.44 77 LEU A O 1
ATOM 624 N N . SER A 1 78 ? -8.130 5.671 11.878 1.00 89.38 78 SER A N 1
ATOM 625 C CA . SER A 1 78 ? -8.831 6.870 12.340 1.00 89.38 78 SER A CA 1
ATOM 626 C C . SER A 1 78 ? -9.598 7.529 11.192 1.00 89.38 78 SER A C 1
ATOM 628 O O . SER A 1 78 ? -10.773 7.841 11.364 1.00 89.38 78 SER A O 1
ATOM 630 N N . ASP A 1 79 ? -8.986 7.635 10.011 1.00 86.69 79 ASP A N 1
ATOM 631 C CA . ASP A 1 79 ? -9.621 8.166 8.801 1.00 86.69 79 ASP A CA 1
ATOM 632 C C . ASP A 1 79 ? -10.808 7.298 8.348 1.00 86.69 79 ASP A C 1
ATOM 634 O O . ASP A 1 79 ? -11.866 7.816 7.985 1.00 86.69 79 ASP A O 1
ATOM 638 N N . LEU A 1 80 ? -10.683 5.966 8.410 1.00 87.25 80 LEU A N 1
ATOM 639 C CA . LEU A 1 80 ? -11.800 5.047 8.150 1.00 87.25 80 LEU A CA 1
ATOM 640 C C . LEU A 1 80 ? -12.968 5.297 9.106 1.00 87.25 80 LEU A C 1
ATOM 642 O O . LEU A 1 80 ? -14.121 5.347 8.680 1.00 87.25 80 LEU A O 1
ATOM 646 N N . LYS A 1 81 ? -12.668 5.471 10.397 1.00 86.75 81 LYS A N 1
ATOM 647 C CA . LYS A 1 81 ? -13.683 5.729 11.419 1.00 86.75 81 LYS A CA 1
ATOM 648 C C . LYS A 1 81 ? -14.381 7.074 11.201 1.00 86.75 81 LYS A C 1
ATOM 650 O O . LYS A 1 81 ? -15.601 7.125 11.322 1.00 86.75 81 LYS A O 1
ATOM 655 N N . ASP A 1 82 ? -13.630 8.129 10.890 1.00 85.69 82 ASP A N 1
ATOM 656 C CA . ASP A 1 82 ? -14.163 9.482 10.672 1.00 85.69 82 ASP A CA 1
ATOM 657 C C . ASP A 1 82 ? -15.021 9.567 9.400 1.00 85.69 82 ASP A C 1
ATOM 659 O O . ASP A 1 82 ? -16.105 10.145 9.402 1.00 85.69 82 ASP A O 1
ATOM 663 N N . SER A 1 83 ? -14.590 8.889 8.335 1.00 84.25 83 SER A N 1
ATOM 664 C CA . SER A 1 83 ? -15.325 8.828 7.067 1.00 84.25 83 SER A CA 1
ATOM 665 C C . SER A 1 83 ? -16.540 7.889 7.082 1.00 84.25 83 SER A C 1
ATOM 667 O O . SER A 1 83 ? -17.324 7.886 6.133 1.00 84.25 83 SER A O 1
ATOM 669 N N . GLY A 1 84 ? -16.712 7.079 8.134 1.00 83.69 84 GLY A N 1
ATOM 670 C CA . GLY A 1 84 ? -17.782 6.080 8.231 1.00 83.69 84 GLY A CA 1
ATOM 671 C C . GLY A 1 84 ? -17.615 4.886 7.281 1.00 83.69 84 GLY A C 1
ATOM 672 O O . GLY A 1 84 ? -18.552 4.107 7.096 1.00 83.69 84 GLY A O 1
ATOM 673 N N . HIS A 1 85 ? -16.439 4.725 6.671 1.00 85.69 85 HIS A N 1
ATOM 674 C CA . HIS A 1 85 ? -16.131 3.603 5.792 1.00 85.69 85 HIS A CA 1
ATOM 675 C C . HIS A 1 85 ? -15.625 2.385 6.573 1.00 85.69 85 HIS A C 1
ATOM 677 O O . HIS A 1 85 ? -15.094 2.487 7.677 1.00 85.69 85 HIS A O 1
ATOM 683 N N . SER A 1 86 ? -15.761 1.197 5.976 1.00 85.00 86 SER A N 1
ATOM 684 C CA . SER A 1 86 ? -15.300 -0.048 6.591 1.00 85.00 86 SER A CA 1
ATOM 685 C C . SER A 1 86 ? -13.995 -0.538 5.977 1.00 85.00 86 SER A C 1
ATOM 687 O O . SER A 1 86 ? -13.765 -0.455 4.770 1.00 85.00 86 SER A O 1
ATOM 689 N N . ARG A 1 87 ? -13.153 -1.124 6.826 1.00 86.25 87 ARG A N 1
ATOM 690 C CA . ARG A 1 87 ? -11.982 -1.892 6.401 1.00 86.25 87 ARG A CA 1
ATOM 691 C C . ARG A 1 87 ? -12.381 -3.186 5.682 1.00 86.25 87 ARG A C 1
ATOM 693 O O . ARG A 1 87 ? -11.695 -3.616 4.755 1.00 86.25 87 ARG A O 1
ATOM 700 N N . GLU A 1 88 ? -13.466 -3.813 6.135 1.00 87.44 88 GLU A N 1
ATOM 701 C CA . GLU A 1 88 ? -13.890 -5.143 5.694 1.00 87.44 88 GLU A CA 1
ATOM 702 C C . GLU A 1 88 ? -14.208 -5.163 4.199 1.00 87.44 88 GLU A C 1
ATOM 704 O O . GLU A 1 88 ? -14.787 -4.214 3.666 1.00 87.44 88 GLU A O 1
ATOM 709 N N . ALA A 1 89 ? -13.846 -6.255 3.523 1.00 79.44 89 ALA A N 1
ATOM 710 C CA . ALA A 1 89 ? -14.174 -6.432 2.116 1.00 79.44 89 ALA A CA 1
ATOM 711 C C . ALA A 1 89 ? -15.695 -6.363 1.910 1.00 79.44 89 ALA A C 1
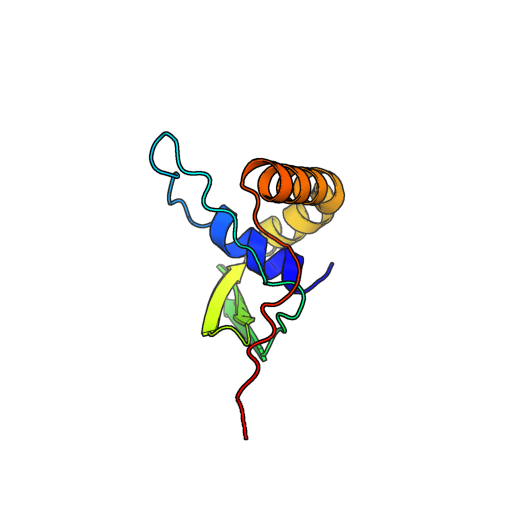ATOM 713 O O . ALA A 1 89 ? -16.460 -6.912 2.706 1.00 79.44 89 ALA A O 1
ATOM 714 N N . MET A 1 90 ? -16.135 -5.699 0.838 1.00 76.88 90 MET A N 1
ATOM 715 C CA . MET A 1 90 ? -17.533 -5.783 0.425 1.00 76.88 90 MET A CA 1
ATOM 716 C C . MET A 1 90 ? -17.816 -7.225 -0.000 1.00 76.88 90 MET A C 1
ATOM 718 O O . MET A 1 90 ? -17.224 -7.721 -0.958 1.00 76.88 90 MET A O 1
ATOM 722 N N . ILE A 1 91 ? -18.689 -7.909 0.737 1.00 70.12 91 ILE A N 1
ATOM 723 C CA . ILE A 1 91 ? -19.186 -9.226 0.342 1.00 70.12 91 ILE A CA 1
ATOM 724 C C . ILE A 1 91 ? -20.259 -8.981 -0.720 1.00 70.12 91 ILE A C 1
ATOM 726 O O . ILE A 1 91 ? -21.388 -8.623 -0.390 1.00 70.12 91 ILE A O 1
ATOM 730 N N . ASP A 1 92 ? -19.897 -9.132 -1.992 1.00 59.88 92 ASP A N 1
ATOM 731 C CA . ASP A 1 92 ? -20.866 -9.138 -3.086 1.00 59.88 92 ASP A CA 1
ATOM 732 C C . ASP A 1 92 ? -21.538 -10.516 -3.119 1.00 59.88 92 ASP A C 1
ATOM 734 O O . ASP A 1 92 ? -20.955 -11.510 -3.560 1.00 59.88 92 ASP A O 1
ATOM 738 N N . PHE A 1 93 ? -22.755 -10.607 -2.582 1.00 59.56 93 PHE A N 1
ATOM 739 C CA . PHE A 1 93 ? -23.582 -11.795 -2.757 1.00 59.56 93 PHE A CA 1
ATOM 740 C C . PHE A 1 93 ? -24.059 -11.836 -4.213 1.00 59.56 93 PHE A C 1
ATOM 742 O O . PHE A 1 93 ? -25.134 -11.333 -4.536 1.00 59.56 93 PHE A O 1
ATOM 749 N N . LYS A 1 94 ? -23.284 -12.460 -5.106 1.00 57.19 94 LYS A N 1
ATOM 750 C CA . LYS A 1 94 ? -23.830 -12.895 -6.396 1.00 57.19 94 LYS A CA 1
ATOM 751 C C . LYS A 1 94 ? -24.833 -14.009 -6.134 1.00 57.19 94 LYS A C 1
ATOM 753 O O . LYS A 1 94 ? -24.456 -15.138 -5.830 1.00 57.19 94 LYS A O 1
ATOM 758 N N . GLN A 1 95 ? -26.110 -13.652 -6.208 1.00 50.31 95 GLN A N 1
ATOM 759 C CA . GLN A 1 95 ? -27.216 -14.597 -6.210 1.00 50.31 95 GLN A CA 1
ATOM 760 C C . GLN A 1 95 ? -27.026 -15.544 -7.408 1.00 50.31 95 GLN A C 1
ATOM 762 O O . GLN A 1 95 ? -26.912 -15.077 -8.543 1.00 50.31 95 GLN A O 1
ATOM 767 N N . LEU A 1 96 ? -26.886 -16.840 -7.108 1.00 50.78 96 LEU A N 1
ATOM 768 C CA . LEU A 1 96 ? -26.785 -17.947 -8.067 1.00 50.78 96 LEU A CA 1
ATOM 769 C C . LEU A 1 96 ? -28.066 -18.098 -8.894 1.00 50.78 96 LEU A C 1
ATOM 771 O O . LEU A 1 96 ? -29.159 -17.860 -8.327 1.00 50.78 96 LEU A O 1
#

InterPro domains:
  IPR010376 Gamma-butyrobetaine hydroxylase-like, N-terminal [PF06155] (2-62)
  IPR038492 GBBH-like, N-terminal domain superfamily [G3DSA:3.30.2020.30] (1-68)

Nearest PDB structures (foldseek):
  2l6p-assembly1_A  TM=7.684E-01  e=1.064E-05  Pseudomonas aeruginosa
  7s58-assembly4_F  TM=5.403E-01  e=7.175E+00  Homo sapiens
  4hcs-assembly1_A  TM=4.240E-01  e=4.527E+00  Danio rerio
  1j9o-assembly1_A  TM=2.985E-01  e=1.925E+00  Homo sapiens
  7s58-assembly1_H  TM=4.065E-01  e=6.290E+00  Homo sapiens

Solvent-accessible surface area (backbone atoms only — not comparable to full-atom values): 5868 Å² total; per-residue (Å²): 137,59,53,33,58,55,58,47,49,49,58,74,69,42,88,73,73,62,61,94,92,48,86,84,69,80,58,35,39,63,77,46,44,74,70,47,78,44,82,49,73,97,54,28,36,33,43,30,35,70,86,78,47,70,44,74,42,35,64,69,54,53,51,48,52,64,75,43,36,69,65,57,50,53,50,52,55,50,51,29,60,75,70,71,50,50,58,59,55,78,80,77,82,76,80,128